Protein AF-A0A3C0NJ83-F1 (afdb_monomer)

Foldseek 3Di:
DVCVVVPHAAEAEFWDDVVCCVPPPPAAFLPDVVRLVVRLVVLVVCLVVPHQEYEYERYDLVSQLVSQVPHPHFYEYDNNDDNGPHYDDDPCLCCLVDPDHDPRTDHPHNVVVVVVVD

pLDDT: mean 95.85, std 4.05, range [81.12, 98.94]

Sequence (118 aa):
AQLTAVGIPVMGHVGLTPQSVHQLGYRQQGKTVEAGERIFQEAIALSDAGAFAIVLEHIPADLAGRITQKIPIPTIGIGAGPQCDGQVLVTTDVLGLSDRLPPFAKSYVNLRQIITQA

Mean predicted aligned error: 3.16 Å

Secondary structure (DSSP, 8-state):
-HHHHTT---EEEEES-GGGHHHH-SS----SHHHHHHHHHHHHHHHHTT-SEEEEES--HHHHHHHHHHSSS-EEEESS-TTSSEE---HHHHTT-SSS--TT---S--HHHHHHT-

Nearest PDB structures (foldseek):
  3vav-assembly1_J  TM=9.696E-01  e=2.042E-10  Burkholderia thailandensis E264
  1m3u-assembly1_G  TM=9.065E-01  e=1.912E-10  Escherichia coli
  3vav-assembly1_B  TM=9.388E-01  e=5.852E-10  Burkholderia thailandensis E264
  3vav-assembly1_D  TM=9.565E-01  e=6.675E-10  Burkholderia thailandensis E264
  1o68-assembly1_B  TM=8.865E-01  e=5.130E-10  Neisseria meningitidis serogroup B

Solvent-accessible surface area (backbone atoms only — not comparable to full-atom values): 6555 Å² total; per-residue (Å²): 85,70,58,41,74,73,70,44,90,40,72,40,76,47,58,48,52,75,95,43,32,93,79,69,45,100,52,73,28,43,84,47,73,68,50,30,50,52,46,48,52,51,52,47,53,39,47,75,37,53,32,65,28,35,36,38,23,29,30,50,38,69,60,36,30,54,44,39,75,67,45,98,46,53,27,33,16,34,50,12,52,88,54,26,79,41,74,58,78,59,67,46,39,37,37,30,59,48,95,71,71,58,97,70,60,63,60,81,42,60,46,48,63,55,64,78,73,112

Structure (mmCIF, N/CA/C/O backbone):
data_AF-A0A3C0NJ83-F1
#
_entry.id   AF-A0A3C0NJ83-F1
#
loop_
_atom_site.group_PDB
_atom_site.id
_atom_site.type_symbol
_atom_site.label_atom_id
_atom_site.label_alt_id
_atom_site.label_comp_id
_atom_site.label_asym_id
_atom_site.label_entity_id
_atom_site.label_seq_id
_atom_site.pdbx_PDB_ins_code
_atom_site.Cartn_x
_atom_site.Cartn_y
_atom_site.Cartn_z
_atom_site.occupancy
_atom_site.B_iso_or_equiv
_atom_site.auth_seq_id
_atom_site.auth_comp_id
_atom_site.auth_asym_id
_atom_site.auth_atom_id
_atom_site.pdbx_PDB_model_num
ATOM 1 N N . ALA A 1 1 ? -17.183 5.962 6.119 1.00 85.75 1 ALA A N 1
ATOM 2 C CA . ALA A 1 1 ? -17.657 4.565 6.216 1.00 85.75 1 ALA A CA 1
ATOM 3 C C . ALA A 1 1 ? -18.935 4.264 5.400 1.00 85.75 1 ALA A C 1
ATOM 5 O O . ALA A 1 1 ? -19.593 3.274 5.676 1.00 85.75 1 ALA A O 1
ATOM 6 N N . GLN A 1 2 ? -19.332 5.054 4.384 1.00 96.44 2 GLN A N 1
ATOM 7 C CA . GLN A 1 2 ? -20.588 4.771 3.653 1.00 96.44 2 GLN A CA 1
ATOM 8 C C . GLN A 1 2 ? -20.528 3.476 2.823 1.00 96.44 2 GLN A C 1
ATOM 10 O O . GLN A 1 2 ? -21.472 2.698 2.856 1.00 96.44 2 GLN A O 1
ATOM 15 N N . LEU A 1 3 ? -19.411 3.223 2.126 1.00 98.25 3 LEU A N 1
ATOM 16 C CA . LEU A 1 3 ? -19.221 2.018 1.301 1.00 98.25 3 LEU A CA 1
ATOM 17 C C . LEU A 1 3 ? -19.311 0.726 2.126 1.00 98.25 3 LEU A C 1
ATOM 19 O O . LEU A 1 3 ? -20.026 -0.204 1.765 1.00 98.25 3 LEU A O 1
ATOM 23 N N . THR A 1 4 ? -18.624 0.698 3.265 1.00 97.31 4 THR A N 1
ATOM 24 C CA . THR A 1 4 ? -18.601 -0.452 4.174 1.00 97.31 4 THR A CA 1
ATOM 25 C C . THR A 1 4 ? -19.959 -0.661 4.843 1.00 97.31 4 THR A C 1
ATOM 27 O O . THR A 1 4 ? -20.405 -1.798 4.966 1.00 97.31 4 THR A O 1
ATOM 30 N N . ALA A 1 5 ? -20.679 0.419 5.172 1.00 97.06 5 ALA A N 1
ATOM 31 C CA . ALA A 1 5 ? -22.034 0.349 5.723 1.00 97.06 5 ALA A CA 1
ATOM 32 C C . ALA A 1 5 ? -23.065 -0.274 4.762 1.00 97.06 5 ALA A C 1
ATOM 34 O O . ALA A 1 5 ? -24.046 -0.850 5.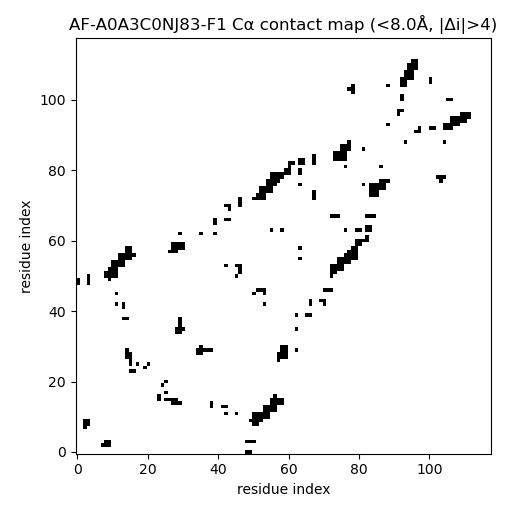223 1.00 97.06 5 ALA A O 1
ATOM 35 N N . VAL A 1 6 ? -22.843 -0.192 3.444 1.00 98.00 6 VAL A N 1
ATOM 36 C CA . VAL A 1 6 ? -23.695 -0.845 2.429 1.00 98.00 6 VAL A CA 1
ATOM 37 C C . VAL A 1 6 ? -23.155 -2.207 1.973 1.00 98.00 6 VAL A C 1
ATOM 39 O O . VAL A 1 6 ? -23.643 -2.769 0.996 1.00 98.00 6 VAL A O 1
ATOM 42 N N . GLY A 1 7 ? -22.157 -2.754 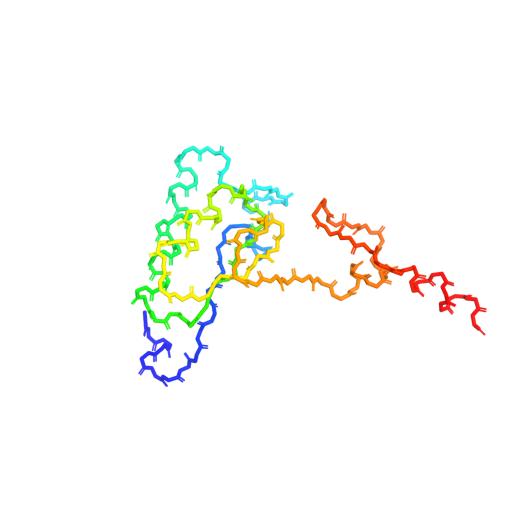2.675 1.00 97.12 7 GLY A N 1
ATOM 43 C CA . GLY A 1 7 ? -21.638 -4.103 2.445 1.00 97.12 7 GLY A CA 1
ATOM 44 C C . GLY A 1 7 ? -20.566 -4.220 1.360 1.00 97.12 7 GLY A C 1
ATOM 45 O O . GLY A 1 7 ? -20.234 -5.339 0.980 1.00 97.12 7 GLY A O 1
ATOM 46 N N . ILE A 1 8 ? -20.004 -3.111 0.863 1.00 98.50 8 ILE A N 1
ATOM 47 C CA . ILE A 1 8 ? -18.883 -3.142 -0.088 1.00 98.50 8 ILE A CA 1
ATOM 48 C C . ILE A 1 8 ? -17.570 -3.273 0.703 1.00 98.50 8 ILE A C 1
ATOM 50 O O . ILE A 1 8 ? -17.230 -2.351 1.451 1.00 98.50 8 ILE A O 1
ATOM 54 N N . PRO A 1 9 ? -16.798 -4.366 0.545 1.00 98.19 9 PRO A N 1
ATOM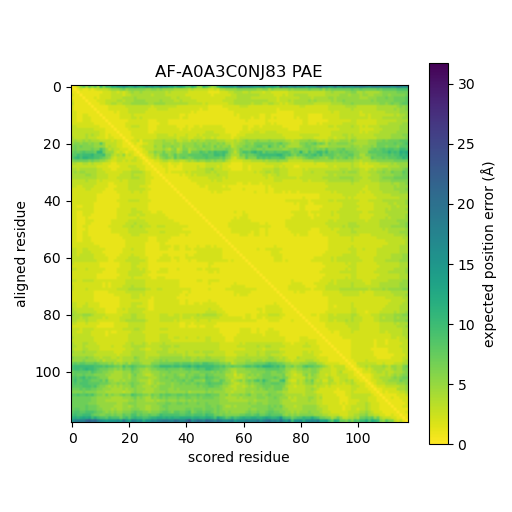 55 C CA . PRO A 1 9 ? -15.491 -4.491 1.180 1.00 98.19 9 PRO A CA 1
ATOM 56 C C . PRO A 1 9 ? -14.512 -3.471 0.597 1.00 98.19 9 PRO A C 1
ATOM 58 O O . PRO A 1 9 ? -14.376 -3.352 -0.621 1.00 98.19 9 PRO A O 1
ATOM 61 N N . VAL A 1 10 ? -13.806 -2.748 1.466 1.00 98.62 10 VAL A N 1
ATOM 62 C CA . VAL A 1 10 ? -12.846 -1.713 1.064 1.00 98.62 10 VAL A CA 1
ATOM 63 C C . VAL A 1 10 ? -11.451 -2.072 1.558 1.00 98.62 10 VAL A C 1
ATOM 65 O O . VAL A 1 10 ? -11.250 -2.299 2.750 1.00 98.62 10 VAL A O 1
ATOM 68 N N . MET A 1 11 ? -10.486 -2.069 0.642 1.00 98.69 11 MET A N 1
ATOM 69 C CA . M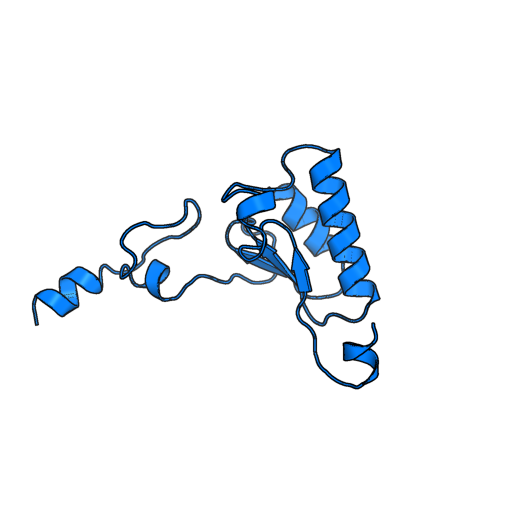ET A 1 11 ? -9.064 -2.031 0.970 1.00 98.69 11 MET A CA 1
ATOM 70 C C . MET A 1 11 ? -8.599 -0.575 0.902 1.00 98.69 11 MET A C 1
ATOM 72 O O . MET A 1 11 ? -8.775 0.088 -0.121 1.00 98.69 11 MET A O 1
ATOM 76 N N . GLY A 1 12 ? -8.040 -0.071 1.998 1.00 98.50 12 GLY A N 1
ATOM 77 C CA . GLY A 1 12 ? -7.440 1.258 2.046 1.00 98.50 12 GLY A CA 1
ATOM 78 C C . GLY A 1 12 ? -6.096 1.304 1.318 1.00 98.50 12 GLY A C 1
ATOM 79 O O . GLY A 1 12 ? -5.469 0.272 1.087 1.00 98.50 12 GLY A O 1
ATOM 80 N N . HIS A 1 13 ? -5.625 2.505 0.989 1.00 98.75 13 HIS A N 1
ATOM 81 C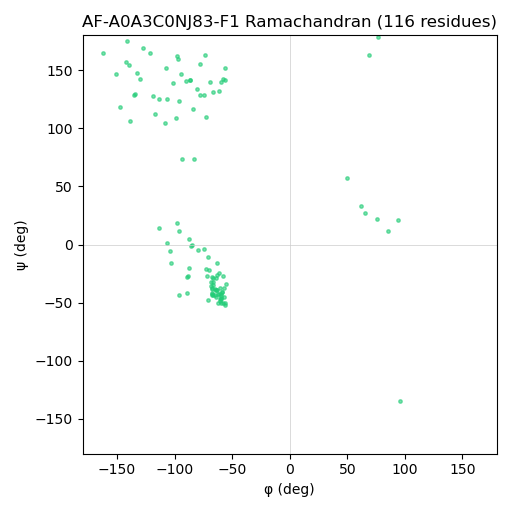 CA . HIS A 1 13 ? -4.290 2.718 0.432 1.00 98.75 13 HIS A CA 1
ATOM 82 C C . HIS A 1 13 ? -3.758 4.077 0.902 1.00 98.75 13 HIS A C 1
ATOM 84 O O . HIS A 1 13 ? -4.350 5.111 0.594 1.00 98.75 13 HIS A O 1
ATOM 90 N N . VAL A 1 14 ? -2.650 4.071 1.649 1.00 98.31 14 VAL A N 1
ATOM 91 C CA . VAL A 1 14 ? -1.948 5.279 2.118 1.00 98.31 14 VAL A CA 1
ATOM 92 C C . VAL A 1 14 ? -0.458 5.244 1.767 1.00 98.31 14 VAL A C 1
ATOM 94 O O . VAL A 1 14 ? 0.086 4.215 1.368 1.00 98.31 14 VAL A O 1
ATOM 97 N N . GLY A 1 15 ? 0.218 6.381 1.940 1.00 97.56 15 GLY A N 1
ATOM 98 C CA . GLY A 1 15 ? 1.602 6.567 1.506 1.00 97.56 15 GLY A CA 1
ATOM 99 C C . GLY A 1 15 ? 1.662 7.224 0.132 1.00 97.56 15 GLY A C 1
ATOM 100 O O . GLY A 1 15 ? 0.984 8.227 -0.111 1.00 97.56 15 GLY A O 1
ATOM 101 N N . LEU A 1 16 ? 2.500 6.704 -0.762 1.00 96.88 16 LEU A N 1
ATOM 102 C CA . LEU A 1 16 ? 2.502 7.130 -2.156 1.00 96.88 16 LEU A CA 1
ATOM 103 C C . LEU A 1 16 ? 1.257 6.567 -2.840 1.00 96.88 16 LEU A C 1
ATOM 105 O O . LEU A 1 16 ? 1.188 5.379 -3.094 1.00 96.88 16 LEU A O 1
ATOM 109 N N . THR A 1 17 ? 0.301 7.426 -3.184 1.00 95.94 17 THR A N 1
ATOM 110 C CA . THR A 1 17 ? -0.843 7.041 -4.019 1.00 95.94 17 THR A CA 1
ATOM 111 C C . THR A 1 17 ? -0.567 7.464 -5.464 1.00 95.94 17 THR A C 1
ATOM 113 O O . THR A 1 17 ? -0.589 8.664 -5.754 1.00 95.94 17 THR A O 1
ATOM 116 N N . PRO A 1 18 ? -0.301 6.535 -6.406 1.00 93.00 18 PRO A N 1
ATOM 117 C CA . PRO A 1 18 ? 0.124 6.896 -7.764 1.00 93.00 18 PRO A CA 1
ATOM 118 C C . PRO A 1 18 ? -0.865 7.792 -8.525 1.00 93.00 18 PRO A C 1
ATOM 120 O O . PRO A 1 18 ? -0.457 8.600 -9.354 1.00 93.00 18 PRO A O 1
ATOM 123 N N . GLN A 1 19 ? -2.160 7.723 -8.201 1.00 95.81 19 GLN A N 1
ATOM 124 C CA . GLN A 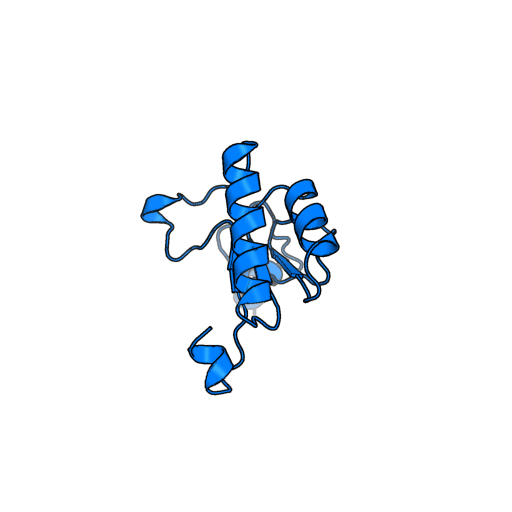1 19 ? -3.187 8.612 -8.765 1.00 95.81 19 GLN A CA 1
ATOM 125 C C . GLN A 1 19 ? -2.939 10.096 -8.428 1.00 95.81 19 GLN A C 1
ATOM 127 O O . GLN A 1 19 ? -3.338 10.983 -9.178 1.00 95.81 19 GLN A O 1
ATOM 132 N N . SER A 1 20 ? -2.216 10.367 -7.341 1.00 92.06 20 SER A N 1
ATOM 133 C CA . SER A 1 20 ? -1.849 11.705 -6.868 1.00 92.06 20 SER A CA 1
ATOM 134 C C . SER A 1 20 ? -0.431 12.110 -7.290 1.00 92.06 20 SER A C 1
ATOM 136 O O . SER A 1 20 ? 0.148 13.023 -6.698 1.00 92.06 20 SER A O 1
ATOM 138 N N . VAL A 1 21 ? 0.164 11.457 -8.298 1.00 89.00 21 VAL A N 1
ATOM 139 C CA . VAL A 1 21 ? 1.575 11.662 -8.687 1.00 89.00 21 VAL A CA 1
ATOM 140 C C . VAL A 1 21 ? 1.922 13.119 -8.995 1.00 89.00 21 VAL A C 1
ATOM 142 O O . VAL A 1 21 ? 3.017 13.564 -8.666 1.00 89.00 21 VAL A O 1
ATOM 145 N N . HIS A 1 22 ? 0.998 13.896 -9.562 1.00 89.06 22 HIS A N 1
ATOM 146 C CA . HIS A 1 22 ? 1.238 15.311 -9.865 1.00 89.06 22 HIS A CA 1
ATOM 147 C C . HIS A 1 22 ? 1.323 16.196 -8.614 1.00 89.06 22 HIS A C 1
ATOM 149 O O . HIS A 1 22 ? 1.920 17.266 -8.668 1.00 89.06 22 HIS A O 1
ATOM 155 N N . GLN A 1 23 ? 0.759 15.749 -7.490 1.00 85.69 23 GLN A N 1
ATOM 156 C CA . GLN A 1 23 ? 0.804 16.458 -6.209 1.00 85.69 23 GLN A CA 1
ATOM 157 C C . GLN A 1 23 ? 1.937 15.930 -5.320 1.00 85.69 23 GLN A C 1
ATOM 159 O O . GLN A 1 23 ? 2.671 16.699 -4.703 1.00 85.69 23 GLN A O 1
ATOM 164 N N . LEU A 1 24 ? 2.097 14.606 -5.261 1.00 81.12 24 LEU A N 1
ATOM 165 C CA . LEU A 1 24 ? 3.047 13.946 -4.363 1.00 81.12 24 LEU A CA 1
ATOM 166 C C . LEU A 1 24 ? 4.445 13.792 -4.971 1.00 81.12 24 LEU A C 1
ATOM 168 O O . LEU A 1 24 ? 5.435 13.735 -4.230 1.00 81.12 24 LEU A O 1
ATOM 172 N N . GLY A 1 25 ? 4.530 13.724 -6.302 1.00 85.00 25 GLY A N 1
ATOM 173 C CA . GLY A 1 25 ? 5.680 13.199 -7.031 1.00 85.00 25 GLY A CA 1
ATOM 174 C C . GLY A 1 25 ? 5.838 11.686 -6.846 1.00 85.00 25 GLY A C 1
ATOM 175 O O . GLY A 1 25 ? 5.312 11.096 -5.903 1.00 85.00 25 GLY A O 1
ATOM 176 N N . TYR A 1 26 ? 6.615 11.043 -7.718 1.00 84.44 26 TYR A N 1
ATOM 177 C CA . TYR A 1 26 ? 6.971 9.629 -7.556 1.00 84.44 26 TYR A CA 1
ATOM 178 C C . TYR A 1 26 ? 8.162 9.487 -6.594 1.00 84.44 26 TYR A C 1
ATOM 180 O O . TYR A 1 26 ? 9.309 9.303 -7.003 1.00 84.44 26 TYR A O 1
ATOM 188 N N . ARG A 1 27 ? 7.904 9.684 -5.297 1.00 91.81 27 ARG A N 1
ATOM 189 C CA . ARG A 1 27 ? 8.915 9.671 -4.228 1.00 91.81 27 ARG A CA 1
ATOM 190 C C . ARG A 1 27 ? 8.376 9.022 -2.961 1.00 91.81 27 ARG A C 1
ATOM 192 O O . ARG A 1 27 ? 7.169 9.008 -2.735 1.00 91.81 27 ARG A O 1
ATOM 199 N N . GLN A 1 28 ? 9.281 8.536 -2.119 1.00 95.12 28 GLN A N 1
ATOM 200 C CA . GLN A 1 28 ? 8.928 7.969 -0.818 1.00 95.12 28 GLN A CA 1
ATOM 201 C C . GLN A 1 28 ? 8.260 9.029 0.077 1.00 95.12 28 GLN A C 1
ATOM 203 O O . GLN A 1 28 ? 8.775 10.145 0.203 1.00 95.12 28 GLN A O 1
ATOM 208 N N . GLN A 1 29 ? 7.131 8.670 0.688 1.00 96.88 29 GLN A N 1
ATOM 209 C CA . GLN A 1 29 ? 6.305 9.538 1.538 1.00 96.88 29 GLN A CA 1
ATOM 210 C C . GLN A 1 29 ? 6.605 9.314 3.024 1.00 96.88 29 GLN A C 1
ATOM 212 O O . GLN A 1 29 ? 7.178 8.297 3.385 1.00 96.88 29 GLN A O 1
ATOM 217 N N . GLY A 1 30 ? 6.229 10.251 3.902 1.00 96.38 30 GLY A N 1
ATOM 218 C CA . GLY A 1 30 ? 6.356 10.057 5.356 1.00 96.38 30 GLY A CA 1
ATOM 219 C C . GLY A 1 30 ? 7.774 10.192 5.923 1.00 96.38 30 GLY A C 1
ATOM 220 O O . GLY A 1 30 ? 8.053 9.658 6.987 1.00 96.38 30 GLY A O 1
ATOM 221 N N . LYS A 1 31 ? 8.682 10.884 5.218 1.00 95.25 31 LYS A N 1
ATOM 222 C CA . LYS A 1 31 ? 10.085 11.062 5.649 1.00 95.25 31 LYS A CA 1
ATOM 223 C C . LYS A 1 31 ? 10.276 12.004 6.839 1.00 95.25 31 LYS A C 1
ATOM 225 O O . LYS A 1 31 ? 11.288 11.899 7.523 1.00 95.25 31 LYS A O 1
ATOM 230 N N . THR A 1 32 ? 9.370 12.958 7.037 1.00 96.69 32 THR A N 1
ATOM 231 C CA . THR A 1 32 ? 9.394 13.846 8.209 1.00 96.69 32 THR A CA 1
ATOM 232 C C . THR A 1 32 ? 8.440 13.318 9.267 1.00 96.69 32 THR A C 1
ATOM 234 O O . THR A 1 32 ? 7.520 12.562 8.947 1.00 96.69 32 THR A O 1
ATOM 237 N N . VAL A 1 33 ? 8.636 13.738 10.515 1.00 95.94 33 VAL A N 1
ATOM 238 C CA . VAL A 1 33 ? 7.783 13.330 11.637 1.00 95.94 33 VAL A CA 1
ATOM 239 C C . VAL A 1 33 ? 6.324 13.695 11.363 1.00 95.94 33 VAL A C 1
ATOM 241 O O . VAL A 1 33 ? 5.444 12.857 11.514 1.00 95.94 33 VAL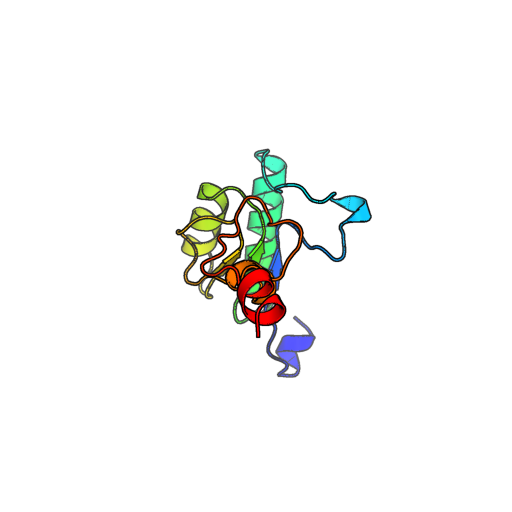 A O 1
ATOM 244 N N . GLU A 1 34 ? 6.069 14.905 10.870 1.00 97.69 34 GLU A N 1
ATOM 245 C CA . GLU A 1 34 ? 4.723 15.408 10.583 1.00 97.69 34 GLU A CA 1
ATOM 246 C C . GLU A 1 34 ? 4.072 14.638 9.430 1.00 97.69 34 GLU A C 1
ATOM 248 O O . GLU A 1 34 ? 2.904 14.255 9.503 1.00 97.69 34 GLU A O 1
ATOM 253 N N . ALA A 1 35 ? 4.829 14.376 8.359 1.00 96.81 35 ALA A N 1
ATOM 254 C CA . ALA A 1 35 ? 4.327 13.624 7.217 1.00 96.81 35 ALA A CA 1
ATOM 255 C C . ALA A 1 35 ? 4.055 12.156 7.576 1.00 96.81 35 ALA A C 1
ATOM 257 O O . ALA A 1 35 ? 3.084 11.581 7.085 1.00 96.81 35 ALA A O 1
ATOM 258 N N . GLY A 1 36 ? 4.909 11.555 8.407 1.00 98.25 36 GLY A N 1
ATOM 259 C CA . GLY A 1 36 ? 4.730 10.195 8.901 1.00 98.25 36 GLY A CA 1
ATOM 260 C C . GLY A 1 36 ? 3.527 10.083 9.831 1.00 98.25 36 GLY A C 1
ATOM 261 O O . GLY A 1 36 ? 2.713 9.179 9.665 1.00 98.25 36 GLY A O 1
ATOM 262 N N . GLU A 1 37 ? 3.356 11.041 10.742 1.00 98.38 37 GLU A N 1
ATOM 263 C CA . GLU A 1 37 ? 2.205 11.081 11.643 1.00 98.38 37 GLU A CA 1
ATOM 264 C C . GLU A 1 37 ? 0.892 11.265 10.876 1.00 98.38 37 GLU A C 1
ATOM 266 O O . GLU A 1 37 ? -0.084 10.578 11.163 1.00 98.38 37 GLU A O 1
ATOM 271 N N . ARG A 1 38 ? 0.871 12.096 9.825 1.00 98.38 38 ARG A N 1
ATOM 272 C CA . ARG A 1 38 ? -0.300 12.206 8.942 1.00 98.38 38 ARG A CA 1
ATOM 273 C C . ARG A 1 38 ? -0.700 10.848 8.355 1.00 98.38 38 ARG A C 1
ATOM 275 O O . ARG A 1 38 ? -1.862 10.472 8.452 1.00 98.38 38 ARG A O 1
ATOM 282 N N . ILE A 1 39 ? 0.249 10.106 7.782 1.00 98.62 39 ILE A N 1
ATOM 283 C CA . ILE A 1 39 ? -0.013 8.782 7.187 1.00 98.62 39 ILE A CA 1
ATOM 284 C C . ILE A 1 39 ? -0.469 7.779 8.256 1.00 98.62 39 ILE A C 1
ATOM 286 O O . ILE A 1 39 ? -1.364 6.972 8.012 1.00 98.62 39 ILE A O 1
ATOM 290 N N . PHE A 1 40 ? 0.122 7.838 9.451 1.00 98.81 40 PHE A N 1
ATOM 291 C CA . PHE A 1 40 ? -0.271 7.003 10.583 1.00 98.81 40 PHE A CA 1
ATOM 292 C C . PHE A 1 40 ? -1.737 7.238 10.976 1.00 98.81 40 PHE A C 1
ATOM 294 O O . PHE A 1 40 ? -2.500 6.281 11.110 1.00 98.81 40 PHE A O 1
ATOM 301 N N . GLN A 1 41 ? -2.155 8.502 11.080 1.00 98.75 41 GLN A N 1
ATOM 302 C CA . GLN A 1 41 ? -3.543 8.862 11.374 1.00 98.75 41 GLN A CA 1
ATOM 303 C C . GLN A 1 41 ? -4.499 8.505 10.226 1.00 98.75 41 GLN A C 1
ATOM 305 O O . GLN A 1 41 ? -5.605 8.034 10.481 1.00 98.75 41 GLN A O 1
ATOM 310 N N . GLU A 1 42 ? -4.080 8.655 8.965 1.00 98.62 42 GLU A N 1
ATOM 311 C CA . GLU A 1 42 ? -4.858 8.210 7.797 1.00 98.62 42 GLU A CA 1
ATOM 312 C C . GLU A 1 42 ? -5.123 6.698 7.834 1.00 98.62 42 GLU A C 1
ATOM 314 O O . GLU A 1 42 ? -6.248 6.263 7.581 1.00 98.62 42 GLU A O 1
ATOM 319 N N . ALA A 1 43 ? -4.120 5.892 8.199 1.00 98.81 43 ALA A N 1
ATOM 320 C CA . ALA A 1 43 ? -4.275 4.445 8.330 1.00 98.81 43 ALA A CA 1
ATOM 321 C C . ALA A 1 43 ? -5.256 4.063 9.453 1.00 98.81 43 ALA A C 1
ATOM 323 O O . ALA A 1 43 ? -6.118 3.208 9.248 1.00 98.81 43 ALA A O 1
ATOM 324 N N . ILE A 1 44 ? -5.172 4.725 10.613 1.00 98.81 44 ILE A N 1
ATOM 325 C CA . ILE A 1 44 ? -6.127 4.529 11.716 1.00 98.81 44 ILE A CA 1
ATOM 326 C C . ILE A 1 44 ? -7.541 4.899 11.262 1.00 98.81 44 ILE A C 1
ATOM 328 O O . ILE A 1 44 ? -8.457 4.098 11.413 1.00 98.81 44 ILE A O 1
ATOM 332 N N . ALA A 1 45 ? -7.714 6.062 10.633 1.00 98.69 45 ALA A N 1
ATOM 333 C CA . ALA A 1 45 ? -9.021 6.524 10.177 1.00 98.69 45 ALA A CA 1
ATOM 334 C C . ALA A 1 45 ? -9.663 5.571 9.154 1.00 98.69 45 ALA A C 1
ATOM 336 O O . ALA A 1 45 ? -10.875 5.357 9.182 1.00 98.69 45 ALA A O 1
ATOM 337 N N . LEU A 1 46 ? -8.868 4.974 8.258 1.00 98.69 46 LEU A N 1
ATOM 338 C CA . LEU A 1 46 ? -9.347 3.956 7.317 1.00 98.69 46 LEU A CA 1
ATOM 339 C C . LEU A 1 46 ? -9.750 2.659 8.024 1.00 98.69 46 LEU A C 1
ATOM 341 O O . LEU A 1 46 ? -10.790 2.087 7.688 1.00 98.69 46 LEU A O 1
ATOM 345 N N . SER A 1 47 ? -8.960 2.220 9.007 1.00 98.62 47 SER A N 1
ATOM 346 C CA . SER A 1 47 ? -9.292 1.066 9.844 1.00 98.62 47 SER A CA 1
ATOM 347 C C . SER A 1 47 ? -10.608 1.288 10.596 1.00 98.62 47 SER A C 1
ATOM 349 O O . SER A 1 47 ? -11.519 0.470 10.495 1.00 98.62 47 SER A O 1
ATOM 351 N N . ASP A 1 48 ? -10.756 2.430 11.268 1.00 98.38 48 ASP A N 1
ATOM 352 C CA . ASP A 1 48 ? -11.965 2.797 12.017 1.00 98.38 48 ASP A CA 1
ATOM 353 C C . ASP A 1 48 ? -13.189 2.963 11.099 1.00 98.38 48 ASP A C 1
ATOM 355 O O . ASP A 1 48 ? -14.325 2.700 11.495 1.00 98.38 48 ASP A O 1
ATOM 359 N N . ALA A 1 49 ? -12.977 3.353 9.837 1.00 98.38 49 ALA A N 1
ATOM 360 C CA . ALA A 1 49 ? -14.030 3.434 8.827 1.00 98.38 49 ALA A CA 1
ATOM 361 C C . ALA A 1 49 ? -14.487 2.062 8.282 1.00 98.38 49 ALA A C 1
ATOM 363 O O . ALA A 1 49 ? -15.428 2.019 7.476 1.00 98.38 49 ALA A O 1
ATOM 364 N N . GLY A 1 50 ? -13.851 0.965 8.705 1.00 98.38 50 GLY A N 1
ATOM 365 C CA . GLY A 1 50 ? -14.218 -0.408 8.363 1.00 98.38 50 GLY A CA 1
ATOM 366 C C . GLY A 1 50 ? -13.484 -0.992 7.155 1.00 98.38 50 GLY A C 1
ATOM 367 O O . GLY A 1 50 ? -14.000 -1.926 6.541 1.00 98.38 50 GLY A O 1
ATOM 368 N N . ALA A 1 51 ? -12.325 -0.444 6.769 1.00 98.69 51 ALA A N 1
ATOM 369 C CA . ALA A 1 51 ? -11.474 -1.106 5.779 1.00 98.69 51 ALA A CA 1
ATOM 370 C C . ALA A 1 51 ? -11.086 -2.510 6.273 1.00 98.69 51 ALA A C 1
ATOM 372 O O . ALA A 1 51 ? -10.839 -2.699 7.460 1.00 98.69 51 ALA A O 1
ATOM 373 N N . PHE A 1 52 ? -11.021 -3.500 5.380 1.00 98.62 52 PHE A N 1
ATOM 374 C CA . PHE A 1 52 ? -10.644 -4.867 5.771 1.00 98.62 52 PHE A CA 1
ATOM 375 C C . PHE A 1 52 ? -9.127 -5.098 5.746 1.00 98.62 52 PHE A C 1
ATOM 377 O O . PHE A 1 52 ? -8.648 -6.052 6.347 1.00 98.62 52 PHE A O 1
ATOM 384 N N . ALA A 1 53 ? -8.386 -4.260 5.019 1.00 98.81 53 ALA A N 1
ATOM 385 C CA . ALA A 1 53 ? -6.929 -4.257 4.913 1.00 98.81 53 ALA A CA 1
ATOM 386 C C . ALA A 1 53 ? -6.459 -2.900 4.364 1.00 98.81 53 ALA A C 1
ATOM 388 O O . ALA A 1 53 ? -7.264 -2.147 3.803 1.00 98.81 53 ALA A O 1
ATOM 389 N N . ILE A 1 54 ? -5.166 -2.588 4.487 1.00 98.88 54 ILE A N 1
ATOM 390 C CA . ILE A 1 54 ? -4.581 -1.338 3.974 1.00 98.88 54 ILE A CA 1
ATOM 391 C C . ILE A 1 54 ? -3.276 -1.610 3.223 1.00 98.88 54 ILE A C 1
ATOM 393 O O . ILE A 1 54 ? -2.364 -2.233 3.760 1.00 98.88 54 ILE A O 1
ATOM 397 N N . VAL A 1 55 ? -3.158 -1.085 2.002 1.00 98.88 55 VAL A N 1
ATOM 398 C CA . VAL A 1 55 ? -1.882 -1.004 1.282 1.00 98.88 55 VAL A CA 1
ATOM 399 C C . VAL A 1 55 ? -1.053 0.162 1.818 1.00 98.88 55 VAL A C 1
ATOM 401 O O . VAL A 1 55 ? -1.535 1.296 1.892 1.00 98.88 55 VAL A O 1
ATOM 404 N N . LEU A 1 56 ? 0.202 -0.121 2.163 1.00 98.75 56 LEU A N 1
ATOM 405 C CA . LEU A 1 56 ? 1.212 0.863 2.541 1.00 98.75 56 LEU A CA 1
ATOM 406 C C . LEU A 1 56 ? 2.243 0.953 1.409 1.00 98.75 56 LEU A C 1
ATOM 408 O O . LEU A 1 56 ? 3.070 0.051 1.246 1.00 98.75 56 LEU A O 1
ATOM 412 N N . GLU A 1 57 ? 2.192 2.024 0.613 1.00 98.31 57 GLU A N 1
ATOM 413 C CA . GLU A 1 57 ? 3.062 2.183 -0.559 1.00 98.31 57 GLU A CA 1
ATOM 414 C C . GLU A 1 57 ? 4.164 3.218 -0.325 1.00 98.31 57 GLU A C 1
ATOM 416 O O . GLU A 1 57 ? 3.918 4.380 -0.000 1.00 98.31 57 GLU A O 1
ATOM 421 N N . HIS A 1 58 ? 5.407 2.784 -0.532 1.00 97.06 58 HIS A N 1
ATOM 422 C CA . HIS A 1 58 ? 6.605 3.616 -0.571 1.00 97.06 58 HIS A CA 1
ATOM 423 C C . HIS A 1 58 ? 6.744 4.588 0.622 1.00 97.06 58 HIS A C 1
ATOM 425 O O . HIS A 1 58 ? 6.882 5.804 0.454 1.00 97.06 58 HIS A O 1
ATOM 431 N N . ILE A 1 59 ? 6.746 4.034 1.839 1.00 98.06 59 ILE A N 1
ATOM 432 C CA . ILE A 1 59 ? 6.956 4.742 3.117 1.00 98.06 59 ILE A CA 1
ATOM 433 C C . ILE A 1 59 ? 8.168 4.170 3.885 1.00 98.06 59 ILE A C 1
ATOM 435 O O . I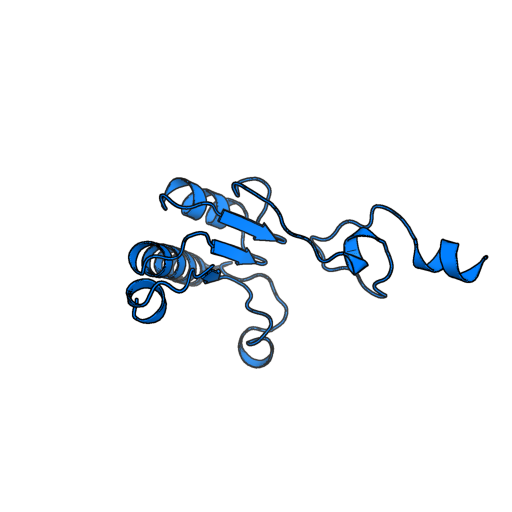LE A 1 59 ? 8.657 3.096 3.527 1.00 98.06 59 ILE A O 1
ATOM 439 N N . PRO A 1 60 ? 8.714 4.863 4.905 1.00 98.12 60 PRO A N 1
ATOM 440 C CA . PRO A 1 60 ? 9.722 4.300 5.799 1.00 98.12 60 PRO A CA 1
ATOM 441 C C . PRO A 1 60 ? 9.255 3.005 6.471 1.00 98.12 60 PRO A C 1
ATOM 443 O O . PRO A 1 60 ? 8.092 2.876 6.857 1.00 98.12 60 PRO A O 1
ATOM 446 N N . ALA A 1 61 ? 10.172 2.046 6.613 1.00 98.06 61 ALA A N 1
ATOM 447 C CA . ALA A 1 61 ? 9.853 0.728 7.155 1.00 98.06 61 ALA A CA 1
ATOM 448 C C . ALA A 1 61 ? 9.403 0.790 8.622 1.00 98.06 61 ALA A C 1
ATOM 450 O O . ALA A 1 61 ? 8.461 0.104 8.998 1.00 98.06 61 ALA A O 1
ATOM 451 N N . ASP A 1 62 ? 10.019 1.658 9.424 1.00 98.19 62 ASP A N 1
ATOM 452 C CA . ASP A 1 62 ? 9.657 1.894 10.822 1.00 98.19 62 ASP A CA 1
ATOM 453 C C . ASP A 1 62 ? 8.240 2.468 10.963 1.00 98.19 62 ASP A C 1
ATOM 455 O O . ASP A 1 62 ? 7.482 2.043 11.837 1.00 98.19 62 ASP A O 1
ATOM 459 N N . LEU A 1 63 ? 7.844 3.380 10.067 1.00 98.69 63 LEU A N 1
ATOM 460 C CA . LEU A 1 63 ? 6.474 3.882 10.006 1.00 98.69 63 LEU A CA 1
ATOM 461 C C . LEU A 1 63 ? 5.491 2.760 9.649 1.00 98.69 63 LEU A C 1
ATOM 463 O O . LEU A 1 63 ? 4.460 2.623 10.306 1.00 98.69 63 LEU A O 1
ATOM 467 N N . ALA A 1 64 ? 5.816 1.933 8.654 1.00 98.75 64 ALA A N 1
ATOM 468 C CA . ALA A 1 64 ? 4.980 0.799 8.269 1.00 98.75 64 ALA A CA 1
ATOM 469 C C . ALA A 1 64 ? 4.816 -0.218 9.411 1.00 98.75 64 ALA A C 1
ATOM 471 O O . ALA A 1 64 ? 3.703 -0.672 9.678 1.00 98.75 64 ALA A O 1
ATOM 472 N N . GLY A 1 65 ? 5.898 -0.525 10.133 1.00 98.75 65 GLY A N 1
ATOM 473 C CA . GLY A 1 65 ? 5.860 -1.387 11.313 1.00 98.75 65 GLY A CA 1
ATOM 474 C C . GLY A 1 65 ? 5.003 -0.808 12.437 1.00 98.75 65 GLY A C 1
ATOM 475 O O . GLY A 1 65 ? 4.182 -1.523 13.009 1.00 98.75 65 GLY A O 1
ATOM 476 N N . ARG A 1 66 ? 5.116 0.501 12.708 1.00 98.62 66 ARG A N 1
ATOM 477 C CA . ARG A 1 66 ? 4.250 1.199 13.675 1.00 98.62 66 ARG A CA 1
ATOM 478 C C . ARG A 1 66 ? 2.773 1.109 13.296 1.00 98.62 66 ARG A C 1
ATOM 480 O O . ARG A 1 66 ? 1.952 0.860 14.172 1.00 98.62 66 ARG A O 1
ATOM 487 N N . ILE A 1 67 ? 2.430 1.321 12.022 1.00 98.81 67 ILE A N 1
ATOM 488 C CA . ILE A 1 67 ? 1.045 1.213 11.534 1.00 98.81 67 ILE A CA 1
ATOM 489 C C . ILE A 1 67 ? 0.539 -0.218 11.718 1.00 98.81 67 ILE A C 1
ATOM 491 O O . ILE A 1 67 ? -0.513 -0.412 12.320 1.00 98.81 67 ILE A O 1
ATOM 495 N N . THR A 1 68 ? 1.316 -1.204 11.269 1.00 98.81 68 THR A N 1
ATOM 496 C CA . THR A 1 68 ? 0.957 -2.631 11.325 1.00 98.81 68 THR A CA 1
ATOM 497 C C . THR A 1 68 ? 0.703 -3.105 12.755 1.00 98.81 68 THR A C 1
ATOM 499 O O . THR A 1 68 ? -0.265 -3.804 13.013 1.00 98.81 68 THR A O 1
ATOM 502 N N . GLN A 1 69 ? 1.510 -2.661 13.723 1.00 98.69 69 GLN A N 1
ATOM 503 C CA . GLN A 1 69 ? 1.296 -2.984 15.140 1.00 98.69 69 GLN A CA 1
ATOM 504 C C . GLN A 1 69 ? 0.098 -2.253 15.766 1.00 98.69 69 GLN A C 1
ATOM 506 O O . GLN A 1 69 ? -0.386 -2.659 16.822 1.00 98.69 69 GLN A O 1
ATOM 511 N N . LYS A 1 70 ? -0.340 -1.134 15.176 1.00 98.69 70 LYS A N 1
ATOM 512 C CA . LYS A 1 70 ? -1.365 -0.259 15.751 1.00 98.69 70 LYS A CA 1
ATOM 513 C C . LYS A 1 70 ? -2.781 -0.654 15.348 1.00 98.69 70 LYS A C 1
ATOM 515 O O . LYS A 1 70 ? -3.681 -0.539 16.182 1.00 98.69 70 LYS A O 1
ATOM 520 N N . ILE A 1 71 ? -2.995 -1.009 14.083 1.00 98.69 71 ILE A N 1
ATOM 521 C CA . ILE A 1 71 ? -4.333 -1.272 13.543 1.00 98.69 71 ILE A CA 1
ATOM 522 C C . ILE A 1 71 ? -4.666 -2.772 13.613 1.00 98.69 71 ILE A C 1
ATOM 524 O O . ILE A 1 71 ? -3.773 -3.599 13.473 1.00 98.69 71 ILE A O 1
ATOM 528 N N . PRO A 1 72 ? -5.938 -3.153 13.825 1.00 98.44 72 PRO A N 1
ATOM 529 C CA . PRO A 1 72 ? -6.334 -4.558 13.962 1.00 98.44 72 PRO A CA 1
ATOM 530 C C . PRO A 1 72 ? -6.470 -5.313 12.628 1.00 98.44 72 PRO A C 1
ATOM 532 O O . PRO A 1 72 ? -6.768 -6.506 12.640 1.00 98.44 72 PRO A O 1
ATOM 535 N N . ILE A 1 73 ? -6.321 -4.629 11.490 1.00 98.75 73 ILE A N 1
ATOM 536 C CA . ILE A 1 73 ? -6.514 -5.189 10.146 1.00 98.75 73 ILE A CA 1
ATOM 537 C C . ILE A 1 73 ? -5.176 -5.385 9.421 1.00 98.75 73 ILE A C 1
ATOM 539 O O . ILE A 1 73 ? -4.254 -4.604 9.658 1.00 98.75 73 ILE A O 1
ATOM 543 N N . PRO A 1 74 ? -5.069 -6.359 8.497 1.00 98.81 74 PRO A N 1
ATOM 544 C CA . PRO A 1 74 ? -3.820 -6.627 7.796 1.00 98.81 74 PRO A CA 1
ATOM 545 C C . PRO A 1 74 ? -3.288 -5.438 6.990 1.00 98.81 74 PRO A C 1
ATOM 547 O O . PRO A 1 74 ? -4.035 -4.766 6.266 1.00 98.81 74 PRO A O 1
ATOM 550 N N . THR A 1 75 ? -1.973 -5.241 7.031 1.00 98.94 75 THR A N 1
ATOM 551 C CA . THR A 1 75 ? -1.254 -4.313 6.151 1.00 98.94 75 THR A CA 1
ATOM 552 C C . THR A 1 75 ? -0.561 -5.049 5.006 1.00 98.94 75 THR A C 1
ATOM 554 O O . THR A 1 75 ? 0.045 -6.107 5.180 1.00 98.94 75 THR A O 1
ATOM 557 N N . ILE A 1 76 ? -0.616 -4.475 3.804 1.00 98.88 76 ILE A N 1
ATOM 558 C CA . ILE A 1 76 ? 0.035 -5.010 2.604 1.00 98.88 76 ILE A CA 1
ATOM 559 C C . ILE A 1 76 ? 1.081 -4.006 2.121 1.00 98.88 76 ILE A C 1
ATOM 561 O O . ILE A 1 76 ? 0.751 -2.907 1.681 1.00 98.88 76 ILE A O 1
ATOM 565 N N . GLY A 1 77 ? 2.356 -4.371 2.214 1.00 98.44 77 GLY A N 1
ATOM 566 C CA . GLY A 1 77 ? 3.465 -3.493 1.859 1.00 98.44 77 GLY A CA 1
ATOM 567 C C . GLY A 1 77 ? 3.839 -3.555 0.379 1.00 98.44 77 GLY A C 1
ATOM 568 O O . GLY A 1 77 ? 3.901 -4.629 -0.215 1.00 98.44 77 GLY A O 1
ATOM 569 N N . ILE A 1 78 ? 4.175 -2.401 -0.196 1.00 98.25 78 ILE A N 1
ATOM 570 C CA . ILE A 1 78 ? 4.938 -2.298 -1.445 1.00 98.25 78 ILE A CA 1
ATOM 571 C C . ILE A 1 78 ? 5.960 -1.172 -1.297 1.00 98.25 78 ILE A C 1
ATOM 573 O O . ILE A 1 78 ? 5.633 0.010 -1.215 1.00 98.25 78 ILE A O 1
ATOM 577 N N . GLY A 1 79 ? 7.232 -1.543 -1.151 1.00 97.12 79 GLY A N 1
ATOM 578 C CA . GLY A 1 79 ? 8.275 -0.578 -0.796 1.00 97.12 79 GLY A CA 1
ATOM 579 C C . GLY A 1 79 ? 8.113 0.041 0.597 1.00 97.12 79 GLY A C 1
ATOM 580 O O . GLY A 1 79 ? 8.575 1.160 0.807 1.00 97.12 79 GLY A O 1
ATOM 581 N N . ALA A 1 80 ? 7.476 -0.680 1.526 1.00 98.06 80 ALA A N 1
ATOM 582 C CA . ALA A 1 80 ? 7.249 -0.286 2.922 1.00 98.06 80 ALA A CA 1
ATOM 583 C C . ALA A 1 80 ? 8.005 -1.176 3.936 1.00 98.06 80 ALA A C 1
ATOM 585 O O . ALA A 1 80 ? 7.734 -1.153 5.132 1.00 98.06 80 ALA A O 1
ATOM 586 N N . GLY A 1 81 ? 8.974 -1.967 3.466 1.00 96.31 81 GLY A N 1
ATOM 587 C CA . GLY A 1 81 ? 9.755 -2.876 4.306 1.00 96.31 81 GLY A CA 1
ATOM 588 C C . GLY A 1 81 ? 9.017 -4.166 4.702 1.00 96.31 81 GLY A C 1
ATOM 589 O O . GLY A 1 81 ? 7.864 -4.380 4.326 1.00 96.31 81 GLY A O 1
ATOM 590 N N . PRO A 1 82 ? 9.692 -5.057 5.451 1.00 97.50 82 PRO A N 1
ATOM 591 C CA . PRO A 1 82 ? 9.207 -6.410 5.735 1.00 97.50 82 PRO A CA 1
ATOM 592 C C . PRO A 1 82 ? 8.245 -6.494 6.928 1.00 97.50 82 PRO A C 1
ATOM 594 O O . PRO A 1 82 ? 7.825 -7.585 7.285 1.00 97.50 82 PRO A O 1
ATOM 597 N N . GLN A 1 83 ? 7.946 -5.370 7.584 1.00 98.25 83 GLN A N 1
ATOM 598 C CA . GLN A 1 83 ? 7.150 -5.338 8.816 1.00 98.25 83 GLN A CA 1
ATOM 599 C C . GLN A 1 83 ? 5.633 -5.287 8.570 1.00 98.25 83 GLN A C 1
ATOM 601 O O . GLN A 1 83 ? 4.886 -5.263 9.541 1.00 98.25 83 GLN A O 1
ATOM 606 N N . CYS A 1 84 ? 5.188 -5.245 7.309 1.00 98.75 84 CYS A N 1
ATOM 607 C CA . CYS A 1 84 ? 3.773 -5.413 6.957 1.00 98.75 84 CYS A CA 1
ATOM 608 C C . CYS A 1 84 ? 3.380 -6.898 7.005 1.00 98.75 84 CYS A C 1
ATOM 610 O O . CYS A 1 84 ? 4.232 -7.758 6.775 1.00 98.75 84 CYS A O 1
ATOM 612 N N . ASP A 1 85 ? 2.097 -7.199 7.211 1.00 98.81 85 ASP A N 1
ATOM 613 C CA . ASP A 1 85 ? 1.595 -8.584 7.300 1.00 98.81 85 ASP A CA 1
ATOM 614 C C . ASP A 1 85 ? 1.680 -9.348 5.971 1.00 98.81 85 ASP A C 1
ATOM 616 O O . ASP A 1 85 ? 1.810 -10.572 5.937 1.00 98.81 85 ASP A O 1
ATOM 620 N N . GLY A 1 86 ? 1.613 -8.618 4.859 1.00 98.50 86 GLY A N 1
ATOM 621 C CA . GLY A 1 86 ? 1.769 -9.145 3.511 1.00 98.50 86 GLY A CA 1
ATOM 622 C C . GLY A 1 86 ? 2.543 -8.197 2.605 1.00 98.50 86 GLY A C 1
ATOM 623 O O . GLY A 1 86 ? 2.896 -7.079 2.983 1.00 98.50 86 GLY A O 1
ATOM 624 N N . GLN A 1 87 ? 2.815 -8.651 1.384 1.00 98.06 87 GLN A N 1
ATOM 625 C CA . GLN A 1 87 ? 3.522 -7.872 0.369 1.00 98.06 87 GLN A CA 1
ATOM 626 C C . GLN A 1 87 ? 2.794 -7.955 -0.971 1.00 98.06 87 GLN A C 1
ATOM 628 O O . GLN A 1 87 ? 2.216 -8.988 -1.310 1.00 98.06 87 GLN A O 1
ATOM 633 N N . VAL A 1 88 ? 2.868 -6.877 -1.747 1.00 97.69 88 VAL A N 1
ATOM 634 C CA . VAL A 1 88 ? 2.390 -6.818 -3.130 1.00 97.69 88 VAL A CA 1
ATOM 635 C C . VAL A 1 88 ? 3.482 -6.246 -4.031 1.00 97.69 88 VAL A C 1
ATOM 637 O O . VAL A 1 88 ? 4.237 -5.360 -3.642 1.00 97.69 88 VAL A O 1
ATOM 640 N N . LEU A 1 89 ? 3.585 -6.774 -5.246 1.00 96.81 89 LEU A N 1
ATOM 641 C CA . LEU A 1 89 ? 4.455 -6.261 -6.300 1.00 96.81 89 LEU A CA 1
ATOM 642 C C . LEU A 1 89 ? 3.710 -6.322 -7.631 1.00 96.81 89 LEU A C 1
ATOM 644 O O . LEU A 1 89 ? 2.821 -7.153 -7.822 1.00 96.81 89 LEU A O 1
ATOM 648 N N . VAL A 1 90 ? 4.100 -5.463 -8.569 1.00 96.56 90 VAL A N 1
ATOM 649 C CA . VAL A 1 90 ? 3.560 -5.496 -9.929 1.00 96.56 90 VAL A CA 1
ATOM 650 C C . VAL A 1 90 ? 4.170 -6.682 -10.674 1.00 96.56 90 VAL A C 1
ATOM 652 O O . VAL A 1 90 ? 5.389 -6.846 -10.725 1.00 96.56 90 VAL A O 1
ATOM 655 N N . THR A 1 91 ? 3.329 -7.521 -11.280 1.00 96.56 91 THR A N 1
ATOM 656 C CA . THR A 1 91 ? 3.761 -8.753 -11.959 1.00 96.56 91 THR A CA 1
ATOM 657 C C . THR A 1 91 ? 4.798 -8.496 -13.054 1.00 96.56 91 THR A C 1
ATOM 659 O O . THR A 1 91 ? 5.744 -9.266 -13.191 1.00 96.56 91 THR A O 1
ATOM 662 N N . THR A 1 92 ? 4.676 -7.402 -13.810 1.00 96.25 92 THR A N 1
ATOM 663 C CA . THR A 1 92 ? 5.644 -7.047 -14.859 1.00 96.25 92 THR A CA 1
ATOM 664 C C . THR A 1 92 ? 7.019 -6.696 -14.298 1.00 96.25 92 THR A C 1
ATOM 666 O O . THR A 1 92 ? 8.023 -7.011 -14.935 1.00 96.25 92 THR A O 1
ATOM 669 N N . ASP A 1 93 ? 7.088 -6.113 -13.100 1.00 95.56 93 ASP A N 1
ATOM 670 C CA . ASP A 1 93 ? 8.355 -5.818 -12.428 1.00 95.56 93 ASP A CA 1
ATOM 671 C C . ASP A 1 93 ? 9.014 -7.114 -11.948 1.00 95.56 93 ASP A C 1
ATOM 673 O O . ASP A 1 93 ? 10.187 -7.374 -12.225 1.00 95.56 93 ASP A O 1
ATOM 677 N N . VAL A 1 94 ? 8.228 -7.976 -11.293 1.00 96.06 94 VAL A N 1
ATOM 678 C CA . VAL A 1 94 ? 8.671 -9.289 -10.796 1.00 96.06 94 VAL A CA 1
ATOM 679 C C . VAL A 1 94 ? 9.180 -10.168 -11.938 1.00 96.06 94 VAL A C 1
ATOM 681 O O . VAL A 1 94 ? 10.207 -10.833 -11.793 1.00 96.06 94 VAL A O 1
ATOM 684 N N . LEU A 1 95 ? 8.502 -10.145 -13.088 1.00 97.00 95 LEU A N 1
ATOM 685 C CA . LEU A 1 95 ? 8.853 -10.942 -14.264 1.00 97.00 95 LEU A CA 1
ATOM 686 C C . LEU A 1 95 ? 9.863 -10.263 -15.204 1.00 97.00 95 LEU A C 1
ATOM 688 O O . LEU A 1 95 ? 10.149 -10.801 -16.271 1.00 97.00 95 LEU A O 1
ATOM 692 N N . GLY A 1 96 ? 10.400 -9.088 -14.852 1.00 95.50 96 GLY A N 1
ATOM 693 C CA . GLY A 1 96 ? 11.402 -8.398 -15.679 1.00 95.50 96 GLY A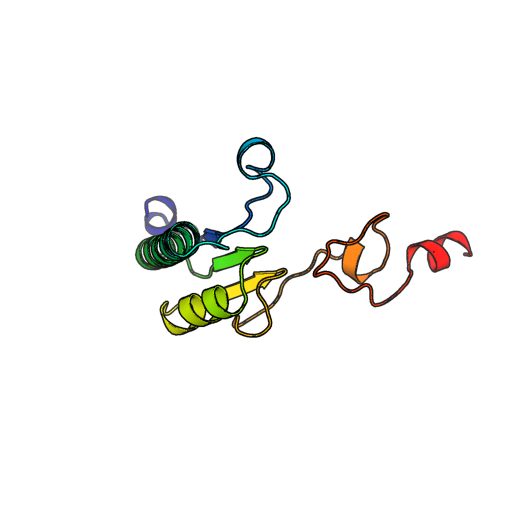 CA 1
ATOM 694 C C . GLY A 1 96 ? 10.892 -8.012 -17.069 1.00 95.50 96 GLY A C 1
ATOM 695 O O . GLY A 1 96 ? 11.637 -8.045 -18.047 1.00 95.50 96 GLY A O 1
ATOM 696 N N . LEU A 1 97 ? 9.604 -7.685 -17.165 1.00 95.19 97 LEU A N 1
ATOM 697 C CA . LEU A 1 97 ? 8.983 -7.135 -18.366 1.00 95.19 97 LEU A CA 1
ATOM 698 C C . LEU A 1 97 ? 9.060 -5.608 -18.391 1.00 95.19 97 LEU A C 1
ATOM 700 O O . LEU A 1 97 ? 9.092 -5.033 -19.473 1.00 95.19 97 LEU A O 1
ATOM 704 N N . SER A 1 98 ? 9.108 -4.945 -17.237 1.00 91.81 98 SER A N 1
ATOM 705 C CA . SER A 1 98 ? 9.194 -3.483 -17.147 1.00 91.81 98 SER A CA 1
ATOM 706 C C . SER A 1 98 ? 10.556 -2.952 -17.618 1.00 91.81 98 SER A C 1
ATOM 708 O O . SER A 1 98 ? 11.593 -3.521 -17.285 1.00 91.81 98 SER A O 1
ATOM 710 N N . ASP A 1 99 ? 10.565 -1.833 -18.353 1.00 86.31 99 ASP A N 1
ATOM 711 C CA . ASP A 1 99 ? 11.807 -1.189 -18.829 1.00 86.31 99 ASP A CA 1
ATOM 712 C C . ASP A 1 99 ? 12.633 -0.591 -17.681 1.00 86.31 99 ASP A C 1
ATOM 714 O O . ASP A 1 99 ? 13.862 -0.551 -17.725 1.00 86.31 99 ASP A O 1
ATOM 718 N N . ARG A 1 100 ? 11.950 -0.114 -16.636 1.00 88.25 100 ARG A N 1
ATOM 719 C CA . ARG A 1 100 ? 12.561 0.459 -15.439 1.00 88.25 100 ARG A CA 1
ATOM 720 C C . ARG A 1 100 ? 11.859 -0.082 -14.206 1.00 88.25 100 ARG A C 1
ATOM 722 O O . ARG A 1 100 ? 10.642 0.014 -14.100 1.00 88.25 100 ARG A O 1
ATOM 729 N N . LEU A 1 101 ? 12.643 -0.599 -13.266 1.00 88.88 101 LEU A N 1
ATOM 730 C CA . LEU A 1 101 ? 12.128 -1.100 -11.997 1.00 88.88 101 LEU A CA 1
ATOM 731 C C . LEU A 1 101 ? 12.009 0.029 -10.959 1.00 88.88 101 LEU A C 1
ATOM 733 O O . LEU A 1 101 ? 12.905 0.883 -10.876 1.00 88.88 101 LEU A O 1
ATOM 737 N N . PRO A 1 102 ? 10.946 0.027 -10.133 1.00 88.12 102 PRO A N 1
ATOM 738 C CA . PRO A 1 102 ? 10.903 0.809 -8.905 1.00 88.12 102 PRO A CA 1
ATOM 739 C C . PRO A 1 102 ? 12.092 0.473 -7.991 1.00 88.12 102 PRO A C 1
ATOM 741 O O . PRO A 1 102 ? 12.547 -0.671 -7.976 1.00 88.12 102 PRO A O 1
ATOM 744 N N . PRO A 1 103 ? 12.561 1.414 -7.150 1.00 86.56 103 PRO A N 1
ATOM 745 C CA . PRO A 1 103 ? 13.726 1.192 -6.284 1.00 86.56 103 PRO A CA 1
ATOM 746 C C . PRO A 1 103 ? 13.523 0.084 -5.235 1.00 86.56 103 PRO A C 1
ATOM 748 O O . PRO A 1 103 ? 14.489 -0.382 -4.640 1.00 86.56 103 PRO A O 1
ATOM 751 N N . PHE A 1 104 ? 12.276 -0.320 -4.989 1.00 87.38 104 PHE A N 1
ATOM 752 C CA . PHE A 1 104 ? 11.898 -1.377 -4.050 1.00 87.38 104 PHE A CA 1
ATOM 753 C C . PHE A 1 104 ? 11.504 -2.696 -4.729 1.00 87.38 104 PHE A C 1
ATOM 755 O O . PHE A 1 104 ? 11.231 -3.673 -4.035 1.00 87.38 104 PHE A O 1
ATOM 762 N N . ALA A 1 105 ? 11.432 -2.735 -6.061 1.00 90.19 105 ALA A N 1
ATOM 763 C CA . ALA A 1 105 ? 11.041 -3.933 -6.787 1.00 90.19 105 ALA A CA 1
ATOM 764 C C . ALA A 1 105 ? 12.267 -4.783 -7.132 1.00 90.19 105 ALA A C 1
ATOM 766 O O . ALA A 1 105 ? 13.314 -4.272 -7.531 1.00 90.19 105 ALA A O 1
ATOM 767 N N . LYS A 1 106 ? 12.114 -6.103 -7.025 1.00 90.12 106 LYS A N 1
ATOM 768 C CA . LYS A 1 106 ? 13.102 -7.081 -7.480 1.00 90.12 106 LYS A CA 1
ATOM 769 C C . LYS A 1 106 ? 12.518 -7.864 -8.648 1.00 90.12 106 LYS A C 1
ATOM 771 O O . LYS A 1 106 ? 11.461 -8.474 -8.508 1.00 90.12 106 LYS A O 1
ATOM 776 N N . SER A 1 107 ? 13.233 -7.882 -9.769 1.00 93.50 107 SER A N 1
ATOM 777 C CA . SER A 1 107 ? 12.956 -8.825 -10.850 1.00 93.50 107 SER A CA 1
ATOM 778 C C . SER A 1 107 ? 13.570 -10.186 -10.512 1.00 93.50 107 SER A C 1
ATOM 780 O O . SER A 1 107 ? 14.712 -10.273 -10.054 1.00 93.50 107 SER A O 1
ATOM 782 N N . TYR A 1 108 ? 12.792 -11.247 -10.702 1.00 94.44 108 TYR A N 1
ATOM 783 C CA . TYR A 1 108 ? 13.187 -12.633 -10.440 1.00 94.44 108 TYR A CA 1
ATOM 784 C C . TYR A 1 108 ? 13.521 -13.396 -11.726 1.00 94.44 108 TYR A C 1
ATOM 786 O O . TYR A 1 108 ? 14.152 -14.447 -11.668 1.00 94.44 108 TYR A O 1
ATOM 794 N N . VAL A 1 109 ? 13.116 -12.866 -12.880 1.00 95.25 109 VAL A N 1
ATOM 795 C CA . VAL A 1 109 ? 13.382 -13.423 -14.209 1.00 95.25 109 VAL A CA 1
ATOM 796 C C . VAL A 1 109 ? 13.425 -12.286 -15.227 1.00 95.25 109 VAL A C 1
ATOM 798 O O . VAL A 1 109 ? 12.692 -11.316 -15.083 1.00 95.25 109 VAL A O 1
ATOM 801 N N . ASN A 1 110 ? 14.256 -12.397 -16.266 1.00 93.50 110 ASN A N 1
ATOM 802 C CA . ASN A 1 110 ? 14.221 -11.490 -17.418 1.00 93.50 110 ASN A CA 1
ATOM 803 C C . ASN A 1 110 ? 13.332 -12.089 -18.514 1.00 93.50 110 ASN A C 1
ATOM 805 O O . ASN A 1 110 ? 13.818 -12.624 -19.513 1.00 93.50 110 ASN A O 1
ATOM 809 N N . LEU A 1 111 ? 12.015 -12.051 -18.301 1.00 95.75 111 LEU A N 1
ATOM 810 C CA . LEU A 1 111 ? 11.066 -12.673 -19.223 1.00 95.75 111 LEU A CA 1
ATOM 811 C C . LEU A 1 111 ? 11.043 -11.976 -20.586 1.00 95.75 111 LEU A C 1
ATOM 813 O O . LEU A 1 111 ? 10.806 -12.628 -21.600 1.00 95.75 111 LEU A O 1
ATOM 817 N N . ARG A 1 112 ? 11.353 -10.675 -20.625 1.00 93.62 112 ARG A N 1
ATOM 818 C CA . ARG A 1 112 ? 11.498 -9.919 -21.872 1.00 93.62 112 ARG A CA 1
ATOM 819 C C . ARG A 1 112 ? 12.538 -10.564 -22.783 1.00 93.62 112 ARG A C 1
ATOM 821 O O . ARG A 1 112 ? 12.224 -10.855 -23.931 1.00 93.62 112 ARG A O 1
ATOM 828 N N . GLN A 1 113 ? 13.741 -10.824 -22.267 1.00 94.56 113 GLN A N 1
ATOM 829 C CA . GLN A 1 113 ? 14.798 -11.479 -23.037 1.00 94.56 113 GLN A CA 1
ATOM 830 C C . GLN A 1 113 ? 14.364 -12.868 -23.517 1.00 94.56 113 GLN A C 1
ATOM 832 O O . GLN A 1 113 ? 14.532 -13.175 -24.694 1.00 94.56 113 GLN A O 1
ATOM 837 N N . ILE A 1 114 ? 13.773 -13.674 -22.627 1.00 95.62 114 ILE A N 1
ATOM 838 C CA . ILE A 1 114 ? 13.336 -15.045 -22.937 1.00 95.62 114 ILE A CA 1
ATOM 839 C C . ILE A 1 114 ? 12.337 -15.049 -24.099 1.00 95.62 114 ILE A C 1
ATOM 841 O O . ILE A 1 114 ? 12.533 -15.776 -25.066 1.00 95.62 114 ILE A O 1
ATOM 845 N N . ILE A 1 115 ? 11.294 -14.216 -24.032 1.00 96.00 115 ILE A N 1
ATOM 846 C CA . ILE A 1 115 ? 10.247 -14.178 -25.063 1.00 96.00 115 ILE A CA 1
ATOM 847 C C . ILE A 1 115 ? 10.792 -13.656 -26.399 1.00 96.00 115 ILE A C 1
ATOM 849 O O . ILE A 1 115 ? 10.378 -14.136 -27.445 1.00 96.00 115 ILE A O 1
ATOM 853 N N . THR A 1 116 ? 11.742 -12.713 -26.398 1.00 94.06 116 THR A N 1
ATOM 854 C CA . THR A 1 116 ? 12.341 -12.205 -27.652 1.00 94.06 116 THR A CA 1
ATOM 855 C C . THR A 1 116 ? 13.258 -13.201 -28.370 1.00 94.06 116 THR A C 1
ATOM 857 O O . THR A 1 116 ? 13.663 -12.936 -29.498 1.00 94.06 116 THR A O 1
ATOM 860 N N . GLN A 1 117 ? 13.614 -14.315 -27.724 1.00 92.94 117 GLN A N 1
ATOM 861 C CA . GLN A 1 117 ? 14.491 -15.356 -28.272 1.00 92.94 117 GLN A CA 1
ATOM 862 C C . GLN A 1 117 ? 13.744 -16.642 -28.670 1.00 92.94 117 GLN A C 1
ATOM 864 O O . GLN A 1 117 ? 14.399 -17.599 -29.083 1.00 92.94 117 GLN A O 1
ATOM 869 N N . ALA A 1 118 ? 12.416 -16.679 -28.518 1.00 83.50 118 ALA A N 1
ATOM 870 C CA . ALA A 1 118 ? 11.558 -17.807 -28.889 1.00 83.50 118 ALA A CA 1
ATOM 871 C C . ALA A 1 118 ? 11.107 -17.717 -30.354 1.00 83.50 118 ALA A C 1
ATOM 873 O O . ALA A 1 118 ? 11.032 -18.788 -30.997 1.00 83.50 118 ALA A O 1
#

Radius of gyration: 16.13 Å; Cα contacts (8 Å, |Δi|>4): 207; chains: 1; bounding box: 38×34×45 Å